Protein AF-A0A9D1C3P7-F1 (afdb_monomer_lite)

Foldseek 3Di:
DPPPVVVVVVVVVVVVVVVVVVVVVVLVVLLVVQLVVCVVLVHPSVVLSVQCVVVVVVSSVVSVVVVVQQPFAQDPPPRDGDGGDDQADPPPRDGRDD

Secondary structure (DSSP, 8-state):
--SHHHHHHHHHHHHHHHHHHHHHHHHHHHHHHHHHHHHHTTS-HHHHHHHHHHHTHHHHHHHHHHHHHT--EEPTTT--EE-SS-SB-TTT--B---

pLDDT: mean 73.08, std 9.59, range [47.84, 87.5]

Sequence (98 aa):
MFGALGIASGIAGFFSILSKLILWAATIAVGVYVYRDANKRNMNSTLWLIIICVSWVVGAVVYLIVRDDDSAVECPNCQTVVKGNNAFCPKCGTEVKR

Radius of gyration: 23.0 Å; chains: 1; bounding box: 66×27×55 Å

Structure (mmCIF, N/CA/C/O backbone):
data_AF-A0A9D1C3P7-F1
#
_entry.id   AF-A0A9D1C3P7-F1
#
loop_
_atom_site.group_PDB
_atom_site.id
_atom_site.type_symbol
_atom_site.label_atom_id
_atom_site.label_alt_id
_atom_site.label_comp_id
_atom_site.label_asym_id
_atom_site.label_entity_id
_atom_site.label_seq_id
_atom_site.pdbx_PDB_ins_code
_atom_site.Cartn_x
_atom_site.Cartn_y
_atom_site.Cartn_z
_atom_site.occupancy
_atom_site.B_iso_or_equiv
_atom_site.auth_seq_id
_atom_site.auth_comp_id
_atom_site.auth_asym_id
_atom_site.auth_atom_id
_atom_site.pdbx_PDB_model_num
ATOM 1 N N . MET A 1 1 ? 38.937 13.061 -28.956 1.00 51.50 1 MET A N 1
ATOM 2 C CA . MET A 1 1 ? 37.502 13.437 -28.941 1.00 51.50 1 MET A CA 1
ATOM 3 C C . MET A 1 1 ? 36.530 12.245 -28.812 1.00 51.50 1 MET A C 1
ATOM 5 O O . MET A 1 1 ? 35.337 12.471 -28.917 1.00 51.50 1 MET A O 1
ATOM 9 N N . PHE A 1 2 ? 36.970 11.011 -28.493 1.00 48.25 2 PHE A N 1
ATOM 10 C CA . PHE A 1 2 ? 36.069 9.840 -28.347 1.00 48.25 2 PHE A CA 1
ATOM 11 C C . PHE A 1 2 ? 35.836 9.356 -26.896 1.00 48.25 2 PHE A C 1
ATOM 13 O O . PHE A 1 2 ? 34.988 8.503 -26.669 1.00 48.25 2 PHE A O 1
ATOM 20 N N . GLY A 1 3 ? 36.545 9.900 -25.898 1.00 47.84 3 GLY A N 1
ATOM 21 C CA . GLY A 1 3 ? 36.475 9.405 -24.511 1.00 47.84 3 GLY A CA 1
ATOM 22 C C . GLY A 1 3 ? 35.276 9.894 -23.686 1.00 47.84 3 GLY A C 1
ATOM 23 O O . GLY A 1 3 ? 34.840 9.200 -22.776 1.00 47.84 3 GLY A O 1
ATOM 24 N N . ALA A 1 4 ? 34.708 11.062 -24.005 1.00 50.25 4 ALA A N 1
ATOM 25 C CA . ALA A 1 4 ? 33.646 11.676 -23.196 1.00 50.25 4 ALA A CA 1
ATOM 26 C C . ALA A 1 4 ? 32.234 11.111 -23.473 1.00 50.25 4 ALA A C 1
ATOM 28 O O . ALA A 1 4 ? 31.344 11.255 -22.639 1.00 50.25 4 ALA A O 1
ATOM 29 N N . LEU A 1 5 ? 32.029 10.433 -24.610 1.00 53.50 5 LEU A N 1
ATOM 30 C CA . LEU A 1 5 ? 30.728 9.866 -24.998 1.00 53.50 5 LEU A CA 1
ATOM 31 C C . LEU A 1 5 ? 30.398 8.537 -24.291 1.00 53.50 5 LEU A C 1
ATOM 33 O O . LEU A 1 5 ? 29.226 8.249 -24.065 1.00 53.50 5 LEU A O 1
ATOM 37 N N . GLY A 1 6 ? 31.399 7.749 -23.881 1.00 51.53 6 GLY A N 1
ATOM 38 C CA . GLY A 1 6 ? 31.163 6.463 -23.203 1.00 51.53 6 GLY A CA 1
ATOM 39 C C . GLY A 1 6 ? 30.696 6.601 -21.747 1.00 51.53 6 GLY A C 1
ATOM 40 O O . GLY A 1 6 ? 29.875 5.820 -21.272 1.00 51.53 6 GLY A O 1
ATOM 41 N N . ILE A 1 7 ? 31.174 7.632 -21.046 1.00 55.06 7 ILE A N 1
ATOM 42 C CA . ILE A 1 7 ? 30.938 7.834 -19.606 1.00 55.06 7 ILE A CA 1
ATOM 43 C C . ILE A 1 7 ? 29.523 8.370 -19.338 1.00 55.06 7 ILE A C 1
ATOM 45 O O . ILE A 1 7 ? 28.857 7.933 -18.399 1.00 55.06 7 ILE A O 1
ATOM 49 N N . ALA A 1 8 ? 29.023 9.258 -20.207 1.00 53.34 8 ALA A N 1
ATOM 50 C CA . ALA A 1 8 ? 27.657 9.781 -20.128 1.00 53.34 8 ALA A CA 1
ATOM 51 C C . ALA A 1 8 ? 26.601 8.675 -20.327 1.00 53.34 8 ALA A C 1
ATOM 53 O O . ALA A 1 8 ? 25.566 8.677 -19.659 1.00 53.34 8 ALA A O 1
ATOM 54 N N . SER A 1 9 ? 26.893 7.686 -21.181 1.00 57.78 9 SER A N 1
ATOM 55 C CA . SER A 1 9 ? 25.999 6.549 -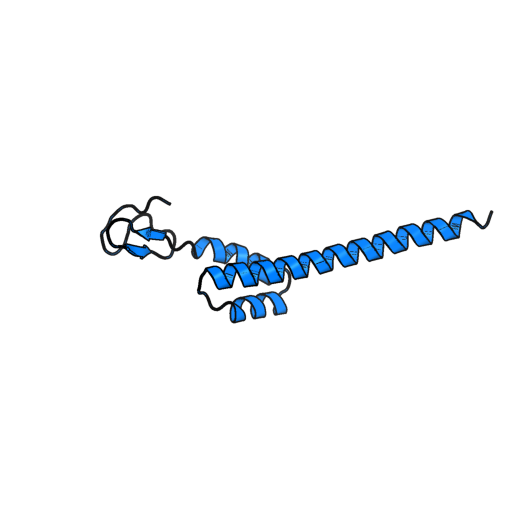21.427 1.00 57.78 9 SER A CA 1
ATOM 56 C C . SER A 1 9 ? 25.918 5.590 -20.231 1.00 57.78 9 SER A C 1
ATOM 58 O O . SER A 1 9 ? 24.859 5.018 -19.976 1.00 57.78 9 SER A O 1
ATOM 60 N N . GLY A 1 10 ? 27.009 5.437 -19.469 1.00 57.50 10 GLY A N 1
ATOM 61 C CA . GLY A 1 10 ? 27.042 4.593 -18.271 1.00 57.50 10 GLY A CA 1
ATOM 62 C C . GLY A 1 10 ? 26.241 5.173 -17.102 1.00 57.50 10 GLY A C 1
ATOM 63 O O . GLY A 1 10 ? 25.460 4.462 -16.473 1.00 57.50 10 GLY A O 1
ATOM 64 N N . ILE A 1 11 ? 26.372 6.480 -16.846 1.00 63.72 11 ILE A N 1
ATOM 65 C CA . ILE A 1 11 ? 25.685 7.158 -15.732 1.00 63.72 11 ILE A CA 1
ATOM 66 C C . ILE A 1 11 ? 24.172 7.241 -15.995 1.00 63.72 11 ILE A C 1
ATOM 68 O O . ILE A 1 11 ? 23.372 6.945 -15.107 1.00 63.72 11 ILE A O 1
ATOM 72 N N . ALA A 1 12 ? 23.765 7.566 -17.228 1.00 64.44 12 ALA A N 1
ATOM 73 C CA . ALA A 1 12 ? 22.352 7.614 -17.612 1.00 64.44 12 ALA A CA 1
ATOM 74 C C . ALA A 1 12 ? 21.681 6.224 -17.581 1.00 64.44 12 ALA A C 1
ATOM 76 O O . ALA A 1 12 ? 20.531 6.089 -17.145 1.00 64.44 12 ALA A O 1
ATOM 77 N N . GLY A 1 13 ? 22.409 5.175 -17.985 1.00 67.06 13 GLY A N 1
ATOM 78 C CA . GLY A 1 13 ? 21.945 3.788 -17.897 1.00 67.06 13 GLY A CA 1
ATOM 79 C C . GLY A 1 13 ? 21.781 3.316 -16.451 1.00 67.06 13 GLY A C 1
ATOM 80 O O . GLY A 1 13 ? 20.765 2.713 -16.105 1.00 67.06 13 GLY A O 1
ATOM 81 N N . PHE A 1 14 ? 22.727 3.666 -15.578 1.00 71.94 14 PHE A N 1
ATOM 82 C CA . PHE A 1 14 ? 22.673 3.332 -14.156 1.00 71.94 14 PHE A CA 1
ATOM 83 C C . PHE A 1 14 ? 21.492 4.009 -13.442 1.00 71.94 14 PHE A C 1
ATOM 85 O O . PHE A 1 14 ? 20.761 3.349 -12.705 1.00 71.94 14 PHE A O 1
ATOM 92 N N . PHE A 1 15 ? 21.230 5.291 -13.724 1.00 77.06 15 PHE A N 1
ATOM 93 C CA . PHE A 1 15 ? 20.054 6.004 -13.203 1.00 77.06 15 PHE A CA 1
ATOM 94 C C . PHE A 1 15 ? 18.727 5.395 -13.682 1.00 77.06 15 PHE A C 1
ATOM 96 O O . PHE A 1 15 ? 17.772 5.281 -12.907 1.00 77.06 15 PHE A O 1
ATOM 103 N N . SER A 1 16 ? 18.658 4.951 -14.940 1.00 79.69 16 SER A N 1
ATOM 104 C CA . SER A 1 16 ? 17.468 4.270 -15.470 1.00 79.69 16 SER A CA 1
ATOM 105 C C . SER A 1 16 ? 17.211 2.932 -14.771 1.00 79.69 16 SER A C 1
ATOM 107 O O . SER A 1 16 ? 16.070 2.620 -14.443 1.00 79.69 16 SER A O 1
ATOM 109 N N . ILE A 1 17 ? 18.258 2.162 -14.475 1.00 83.00 17 ILE A N 1
ATOM 110 C CA . ILE A 1 17 ? 18.133 0.884 -13.759 1.00 83.00 17 ILE A CA 1
ATOM 111 C C . ILE A 1 17 ? 17.759 1.115 -12.287 1.00 83.00 17 ILE A C 1
ATOM 113 O O . ILE A 1 17 ? 16.843 0.466 -11.779 1.00 83.00 17 ILE A O 1
ATOM 117 N N . LEU A 1 18 ? 18.401 2.078 -11.617 1.00 85.19 18 LEU A N 1
ATOM 118 C CA . LEU A 1 18 ? 18.083 2.446 -10.234 1.00 85.19 18 LEU A CA 1
ATOM 119 C C . LEU A 1 18 ? 16.637 2.929 -10.083 1.00 85.19 18 LEU A C 1
ATOM 121 O O . LEU A 1 18 ? 15.932 2.477 -9.185 1.00 85.19 18 LEU A O 1
ATOM 125 N N . SER A 1 19 ? 16.163 3.804 -10.972 1.00 84.88 19 SER A N 1
ATOM 126 C CA . SER A 1 19 ? 14.777 4.292 -10.924 1.00 84.88 19 SER A CA 1
ATOM 127 C C . SER A 1 19 ? 13.755 3.166 -11.116 1.00 84.88 19 SER A C 1
ATOM 129 O O . SER A 1 19 ? 12.766 3.106 -10.385 1.00 84.88 19 SER A O 1
ATOM 131 N N . LYS A 1 20 ? 14.007 2.217 -12.030 1.00 84.75 20 LYS A N 1
ATOM 132 C CA . LYS A 1 20 ? 13.164 1.021 -12.200 1.00 84.75 20 LYS A CA 1
ATOM 133 C C . LYS A 1 20 ? 13.161 0.150 -10.940 1.00 84.75 20 LYS A C 1
ATOM 135 O O . LYS A 1 20 ? 12.088 -0.266 -10.514 1.00 84.75 20 LYS A O 1
ATOM 140 N N . LEU A 1 21 ? 14.322 -0.083 -10.323 1.00 86.75 21 LEU A N 1
ATOM 141 C CA . LEU A 1 21 ? 14.436 -0.837 -9.067 1.00 86.75 21 LEU A CA 1
ATOM 142 C C . LEU A 1 21 ? 13.642 -0.187 -7.931 1.00 86.75 21 LEU A C 1
ATOM 144 O O . LEU A 1 21 ? 12.935 -0.883 -7.208 1.00 86.75 21 LEU A O 1
ATOM 148 N N . ILE A 1 22 ? 13.704 1.141 -7.810 1.00 87.50 22 ILE A N 1
ATOM 149 C CA . ILE A 1 22 ? 12.955 1.897 -6.799 1.00 87.50 22 ILE A CA 1
ATOM 150 C C . ILE A 1 22 ? 11.444 1.752 -7.014 1.00 87.50 22 ILE A C 1
ATOM 152 O O . ILE A 1 22 ? 10.717 1.498 -6.057 1.00 87.50 22 ILE A O 1
ATOM 156 N N . LEU A 1 23 ? 10.960 1.850 -8.256 1.00 82.88 23 LEU A N 1
ATOM 157 C CA . LEU A 1 23 ? 9.533 1.684 -8.568 1.00 82.88 23 LEU A CA 1
ATOM 158 C C . LEU A 1 23 ? 9.028 0.264 -8.260 1.00 82.88 23 LEU A C 1
ATOM 160 O O . LEU A 1 23 ?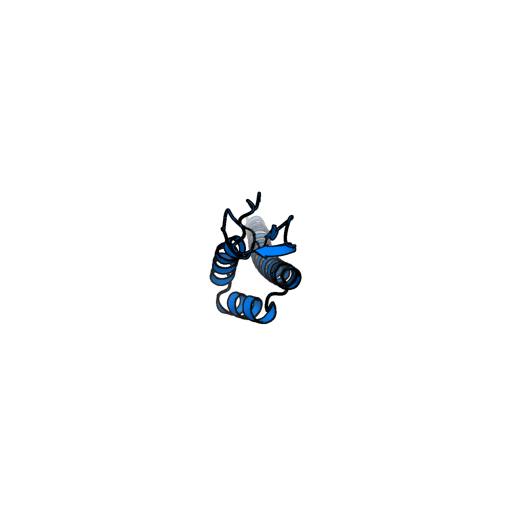 7.940 0.091 -7.704 1.00 82.88 23 LEU A O 1
ATOM 164 N N . TRP A 1 24 ? 9.826 -0.757 -8.575 1.00 80.75 24 TRP A N 1
ATOM 165 C CA . TRP A 1 24 ? 9.512 -2.145 -8.232 1.00 80.75 24 TRP A CA 1
ATOM 166 C C . TRP A 1 24 ? 9.516 -2.375 -6.718 1.00 80.75 24 TRP A C 1
ATOM 168 O O . TRP A 1 24 ? 8.566 -2.945 -6.182 1.00 80.75 24 TRP A O 1
ATOM 178 N N . ALA A 1 25 ? 10.530 -1.872 -6.011 1.00 85.75 25 ALA A N 1
ATOM 179 C CA . ALA A 1 25 ? 10.609 -1.955 -4.556 1.00 85.75 25 ALA A CA 1
ATOM 180 C C . ALA A 1 25 ? 9.429 -1.243 -3.876 1.00 85.75 25 ALA A C 1
ATOM 182 O O . ALA A 1 25 ? 8.839 -1.793 -2.949 1.00 85.75 25 ALA A O 1
ATOM 183 N N . ALA A 1 26 ? 9.032 -0.065 -4.369 1.00 83.00 26 ALA A N 1
ATOM 184 C CA . ALA A 1 26 ? 7.863 0.660 -3.881 1.00 83.00 26 ALA A CA 1
ATOM 185 C C . ALA A 1 26 ? 6.570 -0.142 -4.093 1.00 83.00 26 ALA A C 1
ATOM 187 O O . ALA A 1 26 ? 5.752 -0.234 -3.182 1.00 83.00 26 ALA A O 1
ATOM 188 N N . THR A 1 27 ? 6.409 -0.790 -5.250 1.00 73.69 27 THR A N 1
ATOM 189 C CA . THR A 1 27 ? 5.245 -1.650 -5.526 1.00 73.69 27 THR A CA 1
ATOM 190 C C . THR A 1 27 ? 5.171 -2.823 -4.543 1.00 73.69 27 THR A C 1
ATOM 192 O O . THR A 1 27 ? 4.116 -3.087 -3.966 1.00 73.69 27 THR A O 1
ATOM 195 N N . ILE A 1 28 ? 6.297 -3.498 -4.291 1.00 80.75 28 ILE A N 1
ATOM 196 C CA . ILE A 1 28 ? 6.371 -4.604 -3.326 1.00 80.75 28 ILE A CA 1
ATOM 197 C C . ILE A 1 28 ? 6.095 -4.099 -1.905 1.00 80.75 28 ILE A C 1
ATOM 199 O O . ILE A 1 28 ? 5.337 -4.727 -1.167 1.00 80.75 28 ILE A O 1
ATOM 203 N N . ALA A 1 29 ? 6.653 -2.948 -1.524 1.00 80.81 29 ALA A N 1
ATOM 204 C CA . ALA A 1 29 ? 6.414 -2.335 -0.222 1.00 80.81 29 ALA A CA 1
ATOM 205 C C . ALA A 1 29 ? 4.930 -1.998 -0.011 1.00 80.81 29 ALA A C 1
ATOM 207 O O . ALA A 1 29 ? 4.396 -2.269 1.064 1.00 80.81 29 ALA A O 1
ATOM 208 N N . VAL A 1 30 ? 4.247 -1.484 -1.040 1.00 79.31 30 VAL A N 1
ATOM 209 C CA . VAL A 1 30 ? 2.795 -1.250 -1.018 1.00 79.31 30 VAL A CA 1
ATOM 210 C C . VAL A 1 30 ? 2.039 -2.569 -0.848 1.00 79.31 30 VAL A C 1
ATOM 212 O O . VAL A 1 30 ? 1.177 -2.655 0.024 1.00 79.31 30 VAL A O 1
ATOM 215 N N . GLY A 1 31 ? 2.392 -3.622 -1.589 1.00 74.44 31 GLY A N 1
ATOM 216 C CA . GLY A 1 31 ? 1.771 -4.944 -1.434 1.00 74.44 31 GLY A CA 1
ATOM 217 C C . GLY A 1 31 ? 1.927 -5.523 -0.020 1.00 74.44 31 GLY A C 1
ATOM 218 O O . GLY A 1 31 ? 0.953 -5.963 0.592 1.00 74.44 31 GLY A O 1
ATOM 219 N N . VAL A 1 32 ? 3.138 -5.457 0.544 1.00 79.62 32 VAL A N 1
ATOM 220 C CA . VAL A 1 32 ? 3.430 -5.906 1.919 1.00 79.62 32 VAL A CA 1
ATOM 221 C C . VAL A 1 32 ? 2.682 -5.063 2.952 1.00 79.62 32 VAL A C 1
ATOM 223 O O . VAL A 1 32 ? 2.176 -5.599 3.942 1.00 79.62 32 VAL A O 1
ATOM 226 N N . TYR A 1 33 ? 2.596 -3.750 2.736 1.00 82.12 33 TYR A N 1
ATOM 227 C CA . TYR A 1 33 ? 1.846 -2.849 3.602 1.00 82.12 33 TYR A CA 1
ATOM 228 C C . TYR A 1 33 ? 0.358 -3.205 3.623 1.00 82.12 33 TYR A C 1
ATOM 230 O O . TYR A 1 33 ? -0.206 -3.342 4.707 1.00 82.12 33 TYR A O 1
ATOM 238 N N . VAL A 1 34 ? -0.258 -3.428 2.458 1.00 77.25 34 VAL A N 1
ATOM 239 C CA . VAL A 1 34 ? -1.676 -3.799 2.377 1.00 77.25 34 VAL A CA 1
ATOM 240 C C . VAL A 1 34 ? -1.942 -5.151 3.035 1.00 77.25 34 VAL A C 1
ATOM 242 O O . VAL A 1 34 ? -2.888 -5.263 3.807 1.00 77.25 34 VAL A O 1
ATOM 245 N N . TYR A 1 35 ? -1.083 -6.155 2.833 1.00 75.31 35 TYR A N 1
ATOM 246 C CA . TYR A 1 35 ? -1.231 -7.438 3.531 1.00 75.31 35 TYR A CA 1
ATOM 247 C C . TYR A 1 35 ? -1.203 -7.273 5.055 1.00 75.31 35 TYR A C 1
ATOM 249 O O . TYR A 1 35 ? -2.045 -7.822 5.767 1.00 75.31 35 TYR A O 1
ATOM 257 N N . ARG A 1 36 ? -0.255 -6.476 5.567 1.00 75.62 36 ARG A N 1
ATOM 258 C CA . ARG A 1 36 ? -0.158 -6.185 7.003 1.00 75.62 36 ARG A CA 1
ATOM 259 C C . ARG A 1 36 ? -1.358 -5.391 7.517 1.00 75.62 36 ARG A C 1
ATOM 261 O O . ARG A 1 36 ? -1.779 -5.628 8.645 1.00 75.62 36 ARG A O 1
ATOM 268 N N . ASP A 1 37 ? -1.891 -4.459 6.732 1.00 75.81 37 ASP A N 1
ATOM 269 C CA . ASP A 1 37 ? -3.051 -3.642 7.104 1.00 75.81 37 ASP A CA 1
ATOM 270 C C . ASP A 1 37 ? -4.349 -4.467 7.106 1.00 75.81 37 ASP A C 1
ATOM 272 O O . ASP A 1 37 ? -5.106 -4.403 8.073 1.00 75.81 37 ASP A O 1
ATOM 276 N N . ALA A 1 38 ? -4.549 -5.337 6.113 1.00 71.94 38 ALA A N 1
ATOM 277 C CA . ALA A 1 38 ? -5.686 -6.253 6.052 1.00 71.94 38 ALA A CA 1
ATOM 278 C C . ALA A 1 38 ? -5.667 -7.282 7.198 1.00 71.94 38 ALA A C 1
ATOM 280 O O . ALA A 1 38 ? -6.695 -7.515 7.837 1.00 71.94 38 ALA A O 1
ATOM 281 N N . ASN A 1 39 ? -4.486 -7.821 7.534 1.00 71.50 39 ASN A N 1
ATOM 282 C CA . ASN A 1 39 ? -4.338 -8.792 8.621 1.00 71.50 39 ASN A CA 1
ATOM 283 C C . ASN A 1 39 ? -4.639 -8.191 10.001 1.00 71.50 39 ASN A C 1
ATOM 285 O O . ASN A 1 39 ? -5.149 -8.877 10.881 1.00 71.50 39 ASN A O 1
ATOM 289 N N . LYS A 1 40 ? -4.366 -6.894 10.194 1.00 69.88 40 LYS A N 1
ATOM 290 C CA . LYS A 1 40 ? -4.740 -6.178 11.425 1.00 69.88 40 LYS A CA 1
ATOM 291 C C . LYS A 1 40 ? -6.251 -5.994 11.568 1.00 69.88 40 LYS A C 1
ATOM 293 O O . LYS A 1 40 ? -6.737 -5.875 12.685 1.00 69.88 40 LYS A O 1
ATOM 298 N N . ARG A 1 41 ? -6.990 -5.974 10.456 1.00 65.50 41 ARG A N 1
ATOM 299 C CA . ARG A 1 41 ? -8.439 -5.723 10.429 1.00 65.50 41 ARG A CA 1
ATOM 300 C C . ARG A 1 41 ? -9.286 -6.998 10.532 1.00 65.50 41 ARG A C 1
ATOM 302 O O . ARG A 1 41 ? -10.503 -6.903 10.431 1.00 65.50 41 ARG A O 1
ATOM 309 N N . ASN A 1 42 ? -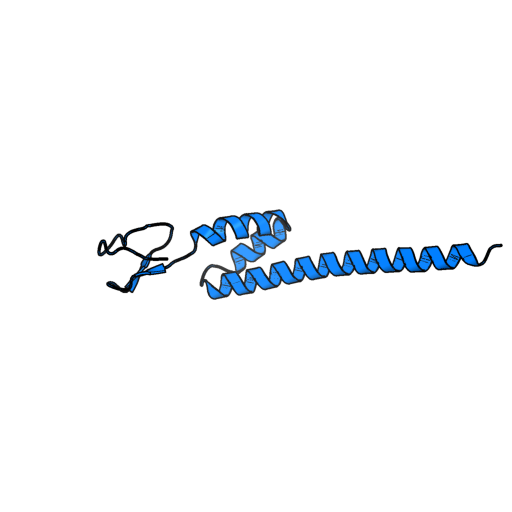8.676 -8.178 10.724 1.00 65.69 42 ASN A N 1
ATOM 310 C CA . ASN A 1 42 ? -9.361 -9.487 10.702 1.00 65.69 42 ASN A CA 1
ATOM 311 C C . ASN A 1 42 ? -10.248 -9.690 9.452 1.00 65.69 42 ASN A C 1
ATOM 313 O O . ASN A 1 42 ? -11.206 -10.464 9.467 1.00 65.69 42 ASN A O 1
ATOM 317 N N . MET A 1 43 ? -9.937 -8.986 8.361 1.00 64.50 43 MET A N 1
ATOM 318 C CA . MET A 1 43 ? -10.566 -9.192 7.061 1.00 64.50 43 MET A CA 1
ATOM 319 C C . MET A 1 43 ? -9.786 -10.251 6.291 1.00 64.50 43 MET A C 1
ATOM 321 O O . MET A 1 43 ? -8.638 -10.539 6.620 1.00 64.50 43 MET A O 1
ATOM 325 N N . ASN A 1 44 ? -10.396 -10.853 5.267 1.00 73.06 44 ASN A N 1
ATOM 326 C CA . ASN A 1 44 ? -9.746 -11.904 4.486 1.00 73.06 44 ASN A CA 1
ATOM 327 C C . ASN A 1 44 ? -8.573 -11.329 3.664 1.00 73.06 44 ASN A C 1
ATOM 329 O O . ASN A 1 44 ? -8.727 -10.917 2.512 1.00 73.06 44 ASN A O 1
ATOM 333 N N . SER A 1 45 ? -7.398 -11.292 4.294 1.00 71.00 45 SER A N 1
ATOM 334 C CA . SER A 1 45 ? -6.157 -10.696 3.796 1.00 71.00 45 SER A CA 1
ATOM 335 C C . SER A 1 45 ? -5.717 -11.289 2.460 1.00 71.00 45 SER A C 1
ATOM 337 O O . SER A 1 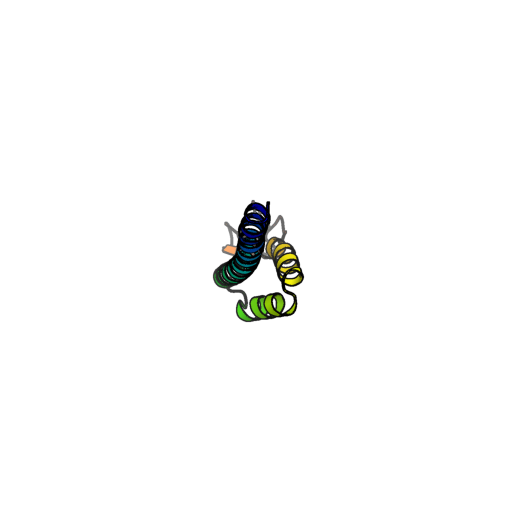45 ? -5.141 -10.593 1.627 1.00 71.00 45 SER A O 1
ATOM 339 N N . THR A 1 46 ? -6.014 -12.570 2.238 1.00 76.69 46 THR A N 1
ATOM 340 C CA . THR A 1 46 ? -5.641 -13.301 1.025 1.00 76.69 46 THR A CA 1
ATOM 341 C C . THR A 1 46 ? -6.447 -12.837 -0.186 1.00 76.69 46 THR A C 1
ATOM 343 O O . THR A 1 46 ? -5.876 -12.654 -1.259 1.00 76.69 46 THR A O 1
ATOM 346 N N . LEU A 1 47 ? -7.750 -12.575 -0.023 1.00 75.00 47 LEU A N 1
ATOM 347 C CA . LEU A 1 47 ? -8.602 -12.063 -1.106 1.00 75.00 47 LEU A CA 1
ATOM 348 C C . LEU A 1 47 ? -8.153 -10.674 -1.574 1.00 75.00 47 LEU A C 1
ATOM 350 O O . LEU A 1 47 ? -8.023 -10.438 -2.774 1.00 75.00 47 LEU A O 1
ATOM 354 N N . TRP A 1 48 ? -7.851 -9.780 -0.631 1.00 77.12 48 TRP A N 1
ATOM 355 C CA . TRP A 1 48 ? -7.366 -8.434 -0.942 1.00 77.12 48 TRP A CA 1
ATOM 356 C C . TRP A 1 48 ? -6.023 -8.444 -1.673 1.00 77.12 48 TRP A C 1
ATOM 358 O O . TRP A 1 48 ? -5.831 -7.691 -2.629 1.00 77.12 48 TRP A O 1
ATOM 368 N N . LEU A 1 49 ? -5.113 -9.338 -1.279 1.00 75.25 49 LEU A N 1
ATOM 369 C CA . LEU A 1 49 ? -3.819 -9.483 -1.939 1.00 75.25 49 LEU A CA 1
ATOM 370 C C . LEU A 1 49 ? -3.980 -10.010 -3.371 1.00 75.25 49 LEU A C 1
ATOM 372 O O . LEU A 1 49 ? -3.351 -9.475 -4.276 1.00 75.25 49 LEU A O 1
ATOM 376 N N . ILE A 1 50 ? -4.866 -10.986 -3.606 1.00 80.00 50 ILE A N 1
ATOM 377 C CA . ILE A 1 50 ? -5.160 -11.510 -4.953 1.00 80.00 50 ILE A CA 1
ATOM 378 C C . ILE A 1 50 ? -5.688 -10.401 -5.872 1.00 80.00 50 ILE A C 1
ATOM 380 O O . ILE A 1 50 ? -5.199 -10.256 -6.991 1.00 80.00 50 ILE A O 1
ATOM 384 N N . ILE A 1 51 ? -6.627 -9.577 -5.396 1.00 78.44 51 ILE A N 1
ATOM 385 C CA . ILE A 1 51 ? -7.185 -8.461 -6.177 1.00 78.44 51 ILE A CA 1
ATOM 386 C C . ILE A 1 51 ? -6.080 -7.476 -6.567 1.00 78.44 51 ILE A C 1
ATOM 388 O O . ILE A 1 51 ? -5.966 -7.115 -7.739 1.00 78.44 51 ILE A O 1
ATOM 392 N N . ILE A 1 52 ? -5.225 -7.084 -5.620 1.00 78.56 52 ILE A N 1
ATOM 393 C CA . ILE A 1 52 ? -4.106 -6.161 -5.865 1.00 78.56 52 ILE A CA 1
ATOM 394 C C . ILE A 1 52 ? -3.059 -6.778 -6.793 1.00 78.56 52 ILE A C 1
ATOM 396 O O . ILE A 1 52 ? -2.525 -6.086 -7.650 1.00 78.56 52 ILE A O 1
ATOM 400 N N . CYS A 1 53 ? -2.796 -8.079 -6.679 1.00 73.38 53 CYS A N 1
ATOM 401 C CA . CYS A 1 53 ? -1.844 -8.777 -7.541 1.00 73.38 53 CYS A CA 1
ATOM 402 C C . CYS A 1 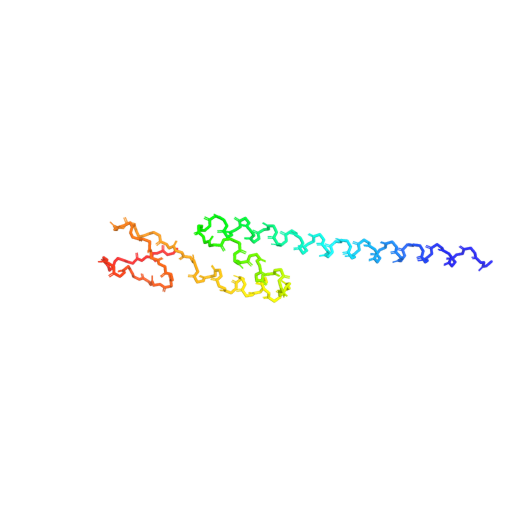53 ? -2.319 -8.805 -9.006 1.00 73.38 53 CYS A C 1
ATOM 404 O O . CYS A 1 53 ? -1.515 -8.644 -9.918 1.00 73.38 53 CYS A O 1
ATOM 406 N N . VAL A 1 54 ? -3.631 -8.945 -9.234 1.00 80.56 54 VAL A N 1
ATOM 407 C CA . VAL A 1 54 ? -4.234 -8.955 -10.581 1.00 80.56 54 VAL A CA 1
ATOM 408 C C . VAL A 1 54 ? -4.341 -7.551 -11.179 1.00 80.56 54 VAL A C 1
ATOM 410 O O . VAL A 1 54 ? -4.175 -7.373 -12.382 1.00 80.56 54 VAL A O 1
ATOM 413 N N . SER A 1 55 ? -4.624 -6.543 -10.354 1.00 80.00 55 SER A N 1
ATOM 414 C CA . SER A 1 55 ? -4.952 -5.187 -10.820 1.00 80.00 55 SER A CA 1
ATOM 415 C C . SER A 1 55 ? -3.849 -4.150 -10.564 1.00 80.00 55 SER A C 1
ATOM 417 O O . SER A 1 55 ? -4.000 -2.980 -10.924 1.00 80.00 55 SER A O 1
ATOM 419 N N . TRP A 1 56 ? -2.722 -4.578 -9.983 1.00 77.62 56 TRP A N 1
ATOM 420 C CA . TRP A 1 56 ? -1.527 -3.792 -9.665 1.00 77.62 56 TRP A CA 1
ATOM 421 C C . TRP A 1 56 ? -1.872 -2.468 -8.970 1.00 77.62 56 TRP A C 1
ATOM 423 O O . TRP A 1 56 ? -2.193 -2.438 -7.783 1.00 77.62 56 TRP A O 1
ATOM 433 N N . VAL A 1 57 ? -1.815 -1.357 -9.709 1.00 72.56 57 VAL A N 1
ATOM 434 C CA . VAL A 1 57 ? -2.043 -0.009 -9.174 1.00 72.56 57 VAL A CA 1
ATOM 435 C C . VAL A 1 57 ? -3.526 0.211 -8.896 1.00 72.56 57 VAL A C 1
ATOM 437 O O . VAL A 1 57 ? -3.885 0.825 -7.896 1.00 72.56 57 VAL A O 1
ATOM 440 N N . VAL A 1 58 ? -4.398 -0.327 -9.750 1.00 78.50 58 VAL A N 1
ATOM 441 C CA . VAL A 1 58 ? -5.849 -0.140 -9.641 1.00 78.50 58 VAL A CA 1
ATOM 442 C C . VAL A 1 58 ? -6.374 -0.800 -8.369 1.00 78.50 58 VAL A C 1
ATOM 444 O O . VAL A 1 58 ? -7.151 -0.190 -7.641 1.00 78.50 58 VAL A O 1
ATOM 447 N N . GLY A 1 59 ? -5.886 -1.994 -8.031 1.00 76.00 59 GLY A N 1
ATOM 448 C CA . GLY A 1 59 ? -6.271 -2.679 -6.796 1.00 76.00 59 GLY A CA 1
ATOM 449 C C . GLY A 1 59 ? -5.844 -1.931 -5.543 1.00 76.00 59 GLY A C 1
ATOM 450 O O . GLY A 1 59 ? -6.588 -1.907 -4.566 1.00 76.00 59 GLY A O 1
ATOM 451 N N . ALA A 1 60 ? -4.680 -1.274 -5.577 1.00 74.38 60 ALA A N 1
ATOM 452 C CA . ALA A 1 60 ? -4.231 -0.432 -4.474 1.00 74.38 60 ALA A CA 1
ATOM 453 C C . ALA A 1 60 ? -5.122 0.813 -4.302 1.00 74.38 60 ALA A C 1
ATOM 455 O O . ALA A 1 60 ? -5.441 1.183 -3.175 1.00 74.38 60 ALA A O 1
ATOM 456 N N . VAL A 1 61 ? -5.578 1.431 -5.398 1.00 77.69 61 VAL A N 1
ATOM 457 C CA . VAL A 1 61 ? -6.522 2.563 -5.346 1.00 77.69 61 VAL A CA 1
ATOM 458 C C . VAL A 1 61 ? -7.885 2.119 -4.808 1.00 77.69 61 VAL A C 1
ATOM 460 O O . VAL A 1 61 ? -8.424 2.761 -3.911 1.00 77.69 61 VAL A O 1
ATOM 463 N N . VAL A 1 62 ? -8.416 0.989 -5.287 1.00 78.88 62 VAL A N 1
ATOM 464 C CA . VAL A 1 62 ? -9.676 0.413 -4.781 1.00 78.88 62 VAL A CA 1
ATOM 465 C C . VAL A 1 62 ? -9.562 0.049 -3.294 1.00 78.88 62 VAL A C 1
ATOM 467 O O . VAL A 1 62 ? -10.497 0.306 -2.539 1.00 78.88 62 VAL A O 1
ATOM 470 N N . TYR A 1 63 ? -8.408 -0.466 -2.846 1.00 73.81 63 TYR A N 1
ATOM 471 C CA . TYR A 1 63 ? -8.131 -0.711 -1.423 1.00 73.81 63 TYR A CA 1
ATOM 472 C C . TYR A 1 63 ? -8.253 0.538 -0.578 1.00 73.81 63 TYR A C 1
ATOM 474 O O . TYR A 1 63 ? -8.895 0.509 0.467 1.00 73.81 63 TYR A O 1
ATOM 482 N N . LEU A 1 64 ? -7.657 1.639 -1.029 1.00 73.56 64 LEU A N 1
ATOM 483 C CA . LEU A 1 64 ? -7.706 2.888 -0.285 1.00 73.56 64 LEU A CA 1
ATOM 484 C C . LEU A 1 64 ? -9.126 3.454 -0.191 1.00 73.56 64 LEU A C 1
ATOM 486 O O . LEU A 1 64 ? -9.469 3.977 0.862 1.00 73.56 64 LEU A O 1
ATOM 490 N N . ILE A 1 65 ? -9.951 3.297 -1.230 1.00 75.06 65 ILE A N 1
ATOM 491 C CA . ILE A 1 65 ? -11.356 3.731 -1.197 1.00 75.06 65 ILE A CA 1
ATOM 492 C C . ILE A 1 65 ? -12.163 2.894 -0.193 1.00 75.06 65 ILE A C 1
ATOM 494 O O . ILE A 1 65 ? -12.834 3.456 0.663 1.00 75.06 65 ILE A O 1
ATOM 498 N N . VAL A 1 66 ? -12.061 1.560 -0.238 1.00 69.44 66 VAL A N 1
ATOM 499 C CA . VAL A 1 66 ? -12.808 0.676 0.684 1.00 69.44 66 VAL A CA 1
ATOM 500 C C . VAL A 1 66 ? -12.318 0.802 2.131 1.00 69.44 66 VAL A C 1
ATOM 502 O O . VAL A 1 66 ? -13.087 0.659 3.078 1.00 69.44 66 VAL A O 1
ATOM 505 N N . ARG A 1 67 ? -11.034 1.112 2.332 1.00 68.31 67 ARG A N 1
ATOM 506 C CA . ARG A 1 67 ? -10.425 1.232 3.661 1.00 68.31 67 ARG A CA 1
ATOM 507 C C . ARG A 1 67 ? -11.092 2.282 4.559 1.00 68.31 67 ARG A C 1
ATOM 509 O O . ARG A 1 67 ? -11.036 2.115 5.783 1.00 68.31 67 ARG A O 1
ATOM 516 N N . ASP A 1 68 ? -11.668 3.337 3.982 1.00 58.06 68 ASP A N 1
ATOM 517 C CA . ASP A 1 68 ? -12.383 4.383 4.728 1.00 58.06 68 ASP A CA 1
ATOM 518 C C . ASP A 1 68 ? -13.758 3.908 5.235 1.00 58.06 68 ASP A C 1
ATOM 520 O O . ASP A 1 68 ? -14.177 4.307 6.322 1.00 58.06 68 ASP A O 1
ATOM 524 N N . ASP A 1 69 ? -14.413 2.988 4.519 1.00 57.69 69 ASP A N 1
ATOM 525 C CA . ASP A 1 69 ? -15.693 2.388 4.926 1.00 57.69 69 ASP A CA 1
ATOM 526 C C . ASP A 1 69 ? -15.539 1.358 6.065 1.00 57.69 69 ASP A C 1
ATOM 528 O O . ASP A 1 69 ? -16.451 1.159 6.872 1.00 57.69 69 ASP A O 1
ATOM 532 N N . ASP A 1 70 ? -14.361 0.738 6.191 1.00 58.53 7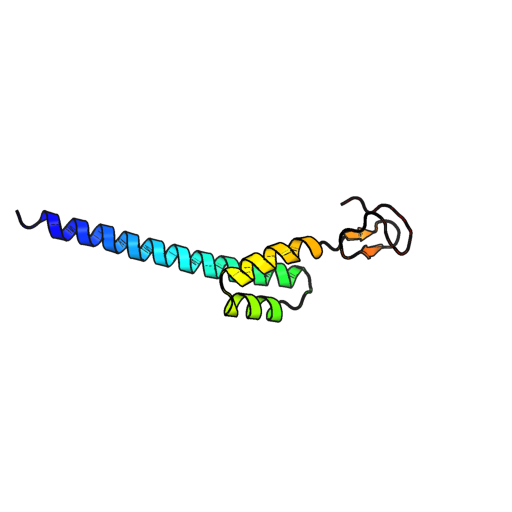0 ASP A N 1
ATOM 533 C CA . ASP A 1 70 ? -14.070 -0.309 7.182 1.00 58.53 70 ASP A CA 1
ATOM 534 C C . ASP A 1 70 ? -13.585 0.211 8.550 1.00 58.53 70 ASP A C 1
ATOM 536 O O . ASP A 1 70 ? -13.061 -0.563 9.361 1.00 58.53 70 ASP A O 1
ATOM 540 N N . SER A 1 71 ? -13.716 1.507 8.861 1.00 60.38 71 SER A N 1
ATOM 541 C CA . SER A 1 71 ? -13.450 1.997 10.222 1.00 60.38 71 SER A CA 1
ATOM 542 C C . SER A 1 71 ? -14.560 1.538 11.172 1.00 60.38 71 SER A C 1
ATOM 544 O O . SER A 1 71 ? -15.517 2.260 11.439 1.00 60.38 71 SER A O 1
ATOM 546 N N . ALA A 1 72 ? -14.451 0.306 11.654 1.00 65.31 72 ALA A N 1
ATOM 547 C CA . ALA A 1 72 ? -15.320 -0.214 12.689 1.00 65.31 72 ALA A CA 1
ATOM 548 C C . ALA A 1 72 ? -14.972 0.466 14.024 1.00 65.31 72 ALA A C 1
ATOM 550 O O . ALA A 1 72 ? -13.856 0.311 14.520 1.00 65.31 72 ALA A O 1
ATOM 551 N N . VAL A 1 73 ? -15.905 1.238 14.582 1.00 71.88 73 VAL A N 1
ATOM 552 C CA . VAL A 1 73 ? -15.732 1.915 15.876 1.00 71.88 73 VAL A CA 1
ATOM 553 C C . VAL A 1 73 ? -16.471 1.122 16.952 1.00 71.88 73 VAL A C 1
ATOM 555 O O . VAL A 1 73 ? -17.617 0.703 16.763 1.00 71.88 73 VAL A O 1
ATOM 558 N N . GLU A 1 74 ? -15.813 0.890 18.086 1.00 73.12 74 GLU A N 1
ATOM 559 C CA . GLU A 1 74 ? -16.438 0.256 19.247 1.00 73.12 74 GLU A CA 1
ATOM 560 C C . GLU A 1 74 ? -17.268 1.280 20.021 1.00 73.12 74 GLU A C 1
ATOM 562 O O . GLU A 1 74 ? -16.789 2.353 20.387 1.00 73.12 74 GLU A O 1
ATOM 567 N N . CYS A 1 75 ? -18.538 0.963 20.277 1.00 76.75 75 CYS A N 1
ATOM 568 C CA . CYS A 1 75 ? -19.395 1.853 21.051 1.00 76.75 75 CYS A CA 1
ATOM 569 C C . CYS A 1 75 ? -19.033 1.799 22.553 1.00 76.75 75 CYS A C 1
ATOM 571 O O . CYS A 1 75 ? -19.040 0.708 23.126 1.00 76.75 75 CYS A O 1
ATOM 573 N N . PRO A 1 76 ? -18.819 2.941 23.239 1.00 79.00 76 PRO A N 1
ATOM 574 C CA . PRO A 1 76 ? -18.406 2.966 24.648 1.00 79.00 76 PRO A CA 1
ATOM 575 C C . PRO A 1 76 ? -19.488 2.498 25.634 1.00 79.00 76 PRO A C 1
ATOM 577 O O . PRO A 1 76 ? -19.172 2.169 26.772 1.00 79.00 76 PRO A O 1
ATOM 580 N N . ASN A 1 77 ? -20.760 2.475 25.223 1.00 81.38 77 ASN A N 1
ATOM 581 C CA . ASN A 1 77 ? -21.879 2.124 26.102 1.00 81.38 77 ASN A CA 1
ATOM 582 C C . ASN A 1 77 ? -22.241 0.631 26.019 1.00 81.38 77 ASN A C 1
ATOM 584 O O . ASN A 1 77 ? -22.435 -0.035 27.028 1.00 81.38 77 ASN A O 1
ATOM 588 N N . CYS A 1 78 ? -22.326 0.089 24.803 1.00 82.25 78 CYS A N 1
ATOM 589 C CA . CYS A 1 78 ? -22.810 -1.274 24.562 1.00 82.25 78 CYS A CA 1
ATOM 590 C C . CYS A 1 78 ? -21.735 -2.228 24.028 1.00 82.25 78 CYS A C 1
ATOM 592 O O . CYS A 1 78 ? -22.033 -3.400 23.808 1.00 82.25 78 CYS A O 1
ATOM 594 N N . GLN A 1 79 ? -20.518 -1.725 23.776 1.00 77.62 79 GLN A N 1
ATOM 595 C CA . GLN A 1 79 ? -19.375 -2.477 23.242 1.00 77.62 79 GLN A CA 1
ATOM 596 C C . GLN A 1 79 ? -19.664 -3.190 21.911 1.00 77.62 79 GLN A C 1
ATOM 598 O O . GLN A 1 79 ? -18.951 -4.102 21.500 1.00 77.62 79 GLN A O 1
ATOM 603 N N . THR A 1 80 ? -20.717 -2.779 21.200 1.00 78.06 80 THR A N 1
ATOM 604 C CA . THR A 1 80 ? -21.016 -3.333 19.883 1.00 78.06 80 THR A CA 1
ATOM 605 C C . THR A 1 80 ? -20.097 -2.693 18.855 1.00 78.06 80 THR A C 1
ATOM 607 O O . THR A 1 80 ? -19.986 -1.465 18.815 1.00 78.06 80 THR A O 1
ATOM 610 N N . VAL A 1 81 ? -19.510 -3.511 17.987 1.00 74.69 81 VAL A N 1
ATOM 611 C CA . VAL A 1 81 ? -18.721 -3.050 16.844 1.00 74.69 81 VAL A CA 1
ATOM 612 C C . VAL A 1 81 ? -19.667 -2.440 15.806 1.00 74.69 81 VAL A C 1
ATOM 614 O O . VAL A 1 81 ? -20.436 -3.158 15.164 1.00 74.69 81 VAL A O 1
ATOM 617 N N . VAL A 1 82 ? -19.639 -1.114 15.655 1.00 75.56 82 VAL A N 1
ATOM 618 C CA . VAL A 1 82 ? -20.430 -0.396 14.649 1.00 75.56 82 VAL A CA 1
ATOM 619 C C . VAL A 1 82 ? -19.578 -0.267 13.391 1.00 75.56 82 VAL A C 1
ATOM 621 O O . VAL A 1 82 ? -18.553 0.408 13.392 1.00 75.56 82 VAL A O 1
ATOM 624 N N . LYS A 1 83 ? -19.980 -0.964 12.323 1.00 70.06 83 LYS A N 1
ATOM 625 C CA . LYS A 1 83 ? -19.339 -0.875 11.003 1.00 70.06 83 LYS A CA 1
ATOM 626 C C . LYS A 1 83 ? -19.975 0.259 10.193 1.00 70.06 83 LYS A C 1
ATOM 628 O O . LYS A 1 83 ? -21.202 0.374 10.181 1.00 70.06 83 LYS A O 1
ATOM 633 N N . GLY A 1 84 ? -19.153 1.049 9.504 1.00 69.88 84 GLY A N 1
ATOM 634 C CA . GLY A 1 84 ? -19.592 2.141 8.629 1.00 69.88 84 GLY A CA 1
ATOM 635 C C . GLY A 1 84 ? -19.744 3.502 9.320 1.00 69.88 84 GLY A C 1
ATOM 636 O O . GLY A 1 84 ? -19.404 3.682 10.486 1.00 69.88 84 GLY A O 1
ATOM 637 N N . ASN A 1 85 ? -20.271 4.478 8.579 1.00 66.38 85 ASN A N 1
ATOM 638 C CA . ASN A 1 85 ? -20.276 5.901 8.941 1.00 66.38 85 ASN A CA 1
ATOM 639 C C . ASN A 1 85 ? -21.516 6.331 9.760 1.00 66.38 85 ASN A C 1
ATOM 641 O O . ASN A 1 85 ? -22.115 7.379 9.515 1.00 66.38 85 ASN A O 1
ATOM 645 N N . ASN A 1 86 ? -21.957 5.490 10.698 1.00 69.12 86 ASN A N 1
ATOM 646 C CA . ASN A 1 86 ? -23.151 5.760 11.499 1.00 69.12 86 ASN A CA 1
ATOM 647 C C . ASN A 1 86 ? -22.804 6.673 12.684 1.00 69.12 86 ASN A C 1
ATOM 649 O O . ASN A 1 86 ? -22.075 6.261 13.582 1.00 69.12 86 ASN A O 1
ATOM 653 N N . ALA A 1 87 ? -23.376 7.882 12.725 1.00 78.31 87 ALA A N 1
ATOM 654 C CA . ALA A 1 87 ? -23.200 8.822 13.843 1.00 78.31 87 ALA A CA 1
ATOM 655 C C . ALA A 1 87 ? -23.758 8.285 15.179 1.00 78.31 87 ALA A C 1
ATOM 657 O O . ALA A 1 87 ? -23.351 8.720 16.254 1.00 78.31 87 ALA A O 1
ATOM 658 N N . PHE A 1 88 ? -24.666 7.306 15.118 1.00 81.62 88 PHE A N 1
ATOM 659 C CA . PHE A 1 88 ? -25.330 6.716 16.277 1.00 81.62 88 PHE A CA 1
ATOM 660 C C . PHE A 1 88 ? -25.239 5.192 16.247 1.00 81.62 88 PHE A C 1
ATOM 662 O O . PHE A 1 88 ? -25.352 4.560 15.195 1.00 81.62 88 PHE A O 1
ATOM 669 N N . CYS A 1 89 ? -25.078 4.581 17.419 1.00 83.19 89 CYS A N 1
ATOM 670 C CA . CYS A 1 89 ? -25.108 3.131 17.542 1.00 83.19 89 CYS A CA 1
ATOM 671 C C . CYS A 1 89 ? -26.532 2.589 17.281 1.00 83.19 89 CYS A C 1
ATOM 673 O O . CYS A 1 89 ? -27.466 2.995 17.973 1.00 83.19 89 CYS A O 1
ATOM 675 N N . PRO A 1 90 ? -26.726 1.606 16.380 1.00 80.88 90 PRO A N 1
ATOM 676 C CA . PRO A 1 90 ? -28.050 1.055 16.066 1.00 80.88 90 PRO A CA 1
ATOM 677 C C . PRO A 1 90 ? -28.665 0.227 17.206 1.00 80.88 90 PRO A C 1
ATOM 679 O O . PRO A 1 90 ? -29.856 -0.069 17.173 1.00 80.88 90 PRO A O 1
ATOM 682 N N . LYS A 1 91 ? -27.869 -0.176 18.206 1.00 82.56 91 LYS A N 1
ATOM 683 C CA . LYS A 1 91 ? -28.349 -0.952 19.360 1.00 82.56 91 LYS A CA 1
ATOM 684 C C . LYS A 1 91 ? -28.777 -0.084 20.537 1.00 82.56 91 LYS A C 1
ATOM 686 O O . LYS A 1 91 ? -29.777 -0.390 21.173 1.00 82.56 91 LYS A O 1
ATOM 691 N N . CYS A 1 92 ? -28.001 0.948 20.860 1.00 84.06 92 CYS A N 1
ATOM 692 C CA . CYS A 1 92 ? -28.205 1.751 22.070 1.00 84.06 92 CYS A CA 1
ATOM 693 C C . CYS A 1 92 ? -28.485 3.234 21.797 1.00 84.06 92 CYS A C 1
ATOM 695 O O . CYS A 1 92 ? -28.706 3.984 22.742 1.00 84.06 92 CYS A O 1
ATOM 697 N N . GLY A 1 93 ? -28.440 3.678 20.537 1.00 82.81 93 GLY A N 1
ATOM 698 C CA . GLY A 1 93 ? -28.697 5.066 20.142 1.00 82.81 93 GLY A CA 1
ATOM 699 C C . GLY A 1 93 ? -27.647 6.075 20.614 1.00 82.81 93 GLY A C 1
ATOM 700 O O . GLY A 1 93 ? -27.819 7.270 20.409 1.00 82.81 93 GLY A O 1
ATOM 701 N N . THR A 1 94 ? -26.566 5.625 21.258 1.00 84.62 94 THR A N 1
ATOM 702 C CA . THR A 1 94 ? -25.515 6.512 21.770 1.00 84.62 94 THR A CA 1
ATOM 703 C C . THR A 1 94 ? -24.657 7.023 20.614 1.00 84.62 94 THR A C 1
ATOM 705 O O . THR A 1 94 ? -24.336 6.256 19.701 1.00 84.62 94 THR A O 1
ATOM 708 N N . GLU A 1 95 ? -24.310 8.310 20.648 1.00 80.62 95 GLU A N 1
ATOM 709 C CA . GLU A 1 95 ? -23.456 8.940 19.641 1.00 80.62 95 GLU A CA 1
ATOM 710 C C . GLU A 1 95 ? -22.065 8.298 19.661 1.00 80.62 95 GLU A C 1
ATOM 712 O O . GLU A 1 95 ? -21.437 8.154 20.714 1.00 80.62 95 GLU A O 1
ATOM 717 N N . VAL A 1 96 ? -21.600 7.874 18.489 1.00 77.62 96 VAL A N 1
ATOM 718 C CA . VAL A 1 96 ? -20.285 7.257 18.325 1.00 77.62 96 VAL A CA 1
ATOM 719 C C . VAL A 1 96 ? -19.341 8.344 17.833 1.00 77.62 96 VAL A C 1
ATOM 721 O O . VAL A 1 96 ? -19.260 8.633 16.641 1.00 77.62 96 VAL A O 1
ATOM 724 N N . LYS A 1 97 ? -18.659 8.998 18.777 1.00 65.75 97 LYS A N 1
ATOM 725 C CA . LYS A 1 97 ? -17.680 10.045 18.476 1.00 65.75 97 LYS A CA 1
ATOM 726 C C . LYS A 1 97 ? -16.422 9.386 17.895 1.00 65.75 97 LYS A C 1
ATOM 728 O O . LYS A 1 97 ? -15.760 8.634 18.608 1.00 65.75 97 LYS A O 1
ATOM 733 N N . ARG A 1 98 ? -16.173 9.610 16.599 1.00 60.62 98 ARG A N 1
ATOM 734 C CA . ARG A 1 98 ? -15.017 9.075 15.856 1.00 60.62 98 ARG A CA 1
ATOM 735 C C . ARG A 1 98 ? -13.704 9.670 16.361 1.00 60.62 98 ARG A C 1
ATOM 737 O O . ARG A 1 98 ? -13.699 10.881 16.683 1.00 60.62 98 ARG A O 1
#